Protein AF-A0A8T4MX41-F1 (afdb_monomer_lite)

pLDDT: mean 84.58, std 10.27, range [50.5, 96.88]

Radius of gyration: 15.21 Å; chains: 1; bounding box: 43×20×37 Å

Structure (mmCIF, N/CA/C/O backbone):
data_AF-A0A8T4MX41-F1
#
_entry.id   AF-A0A8T4MX41-F1
#
loop_
_atom_site.group_PDB
_atom_site.id
_atom_site.type_symbol
_atom_site.label_atom_id
_atom_site.label_alt_id
_atom_site.label_comp_id
_atom_site.label_asym_id
_atom_site.label_entity_id
_atom_site.label_seq_id
_atom_site.pdbx_PDB_ins_code
_atom_site.Cartn_x
_atom_site.Cartn_y
_atom_site.Cartn_z
_atom_site.occupancy
_atom_site.B_iso_or_equiv
_atom_site.auth_seq_id
_atom_site.auth_comp_id
_atom_site.auth_asym_id
_atom_site.auth_atom_id
_atom_site.pdbx_PDB_model_num
ATOM 1 N N . MET A 1 1 ? -18.554 -0.312 10.539 1.00 79.38 1 MET A N 1
ATOM 2 C CA . MET A 1 1 ? -17.464 -0.835 11.391 1.00 79.38 1 MET A CA 1
ATOM 3 C C . MET A 1 1 ? -17.084 0.212 12.423 1.00 79.38 1 MET A C 1
ATOM 5 O O . MET A 1 1 ? -17.139 1.394 12.098 1.00 79.38 1 MET A O 1
ATOM 9 N N . THR A 1 2 ? -16.702 -0.195 13.632 1.00 94.19 2 THR A N 1
ATOM 10 C CA . THR A 1 2 ? -16.069 0.699 14.615 1.00 94.19 2 THR A CA 1
ATOM 11 C C . THR A 1 2 ? -14.639 1.044 14.189 1.00 94.19 2 THR A C 1
ATOM 13 O O . THR A 1 2 ? -14.076 0.416 13.288 1.00 94.19 2 THR A O 1
ATOM 16 N N . ILE A 1 3 ? -14.034 2.039 14.841 1.00 92.50 3 ILE A N 1
ATOM 17 C CA . ILE A 1 3 ? -12.631 2.405 14.600 1.00 92.50 3 ILE A CA 1
ATOM 18 C C . ILE A 1 3 ? -11.702 1.234 14.945 1.00 92.50 3 ILE A C 1
ATOM 20 O O . ILE A 1 3 ? -10.788 0.950 14.171 1.00 92.50 3 ILE A O 1
ATOM 24 N N . GLU A 1 4 ? -11.951 0.505 16.042 1.00 95.88 4 GLU A N 1
ATOM 25 C CA . GLU A 1 4 ? -11.123 -0.658 16.386 1.00 95.88 4 GLU A CA 1
ATOM 26 C C . GLU A 1 4 ? -11.217 -1.761 15.330 1.00 95.88 4 GLU A C 1
ATOM 28 O O . GLU A 1 4 ? -10.207 -2.380 14.995 1.00 95.88 4 GLU A O 1
ATOM 33 N N . GLN A 1 5 ? -12.409 -1.979 14.765 1.00 95.62 5 GLN A N 1
ATOM 34 C CA . GLN A 1 5 ? -12.607 -2.951 13.689 1.00 95.62 5 GLN A CA 1
ATOM 35 C C . GLN A 1 5 ? -11.828 -2.553 12.429 1.00 95.62 5 GLN A C 1
ATOM 37 O O . GLN A 1 5 ? -11.094 -3.379 11.890 1.00 95.62 5 GLN A O 1
ATOM 42 N N . LYS A 1 6 ? -11.911 -1.281 12.006 1.00 95.50 6 LYS A N 1
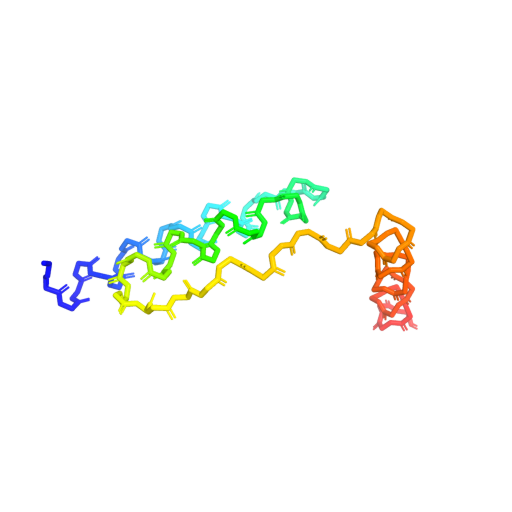ATOM 43 C CA . LYS A 1 6 ? -11.147 -0.764 10.852 1.00 95.50 6 LYS A CA 1
ATOM 44 C C . LYS A 1 6 ? -9.641 -0.920 11.063 1.00 95.50 6 LYS A C 1
ATOM 46 O O . LYS A 1 6 ? -8.931 -1.367 10.166 1.00 95.50 6 LYS A O 1
ATOM 51 N N . PHE A 1 7 ?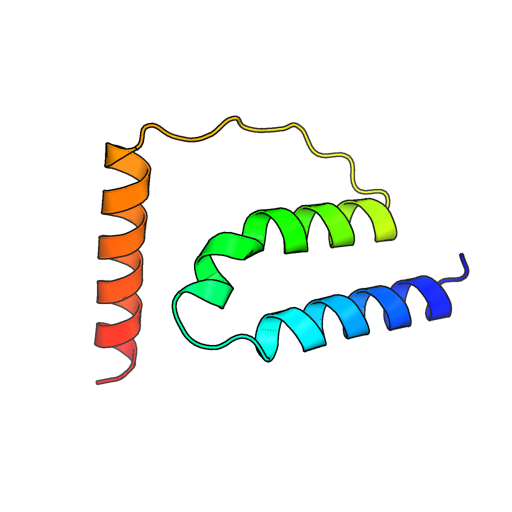 -9.156 -0.604 12.263 1.00 96.62 7 PHE A N 1
ATOM 52 C CA . PHE A 1 7 ? -7.746 -0.759 12.613 1.00 96.62 7 PHE A CA 1
ATOM 53 C C . PHE A 1 7 ? -7.284 -2.221 12.555 1.00 96.62 7 PHE A C 1
ATOM 55 O O . PHE A 1 7 ? -6.237 -2.514 11.975 1.00 96.62 7 PHE A O 1
ATOM 62 N N . TYR A 1 8 ? -8.050 -3.144 13.141 1.00 96.88 8 TYR A N 1
ATOM 63 C CA . TYR A 1 8 ? -7.693 -4.562 13.172 1.00 96.88 8 TYR A CA 1
ATOM 64 C C . TYR A 1 8 ? -7.638 -5.176 11.768 1.00 96.88 8 TYR A C 1
ATOM 66 O O . TYR A 1 8 ? -6.703 -5.914 11.441 1.00 96.88 8 TYR A O 1
ATOM 74 N N . GLU A 1 9 ? -8.606 -4.837 10.922 1.00 96.12 9 GLU A N 1
ATOM 75 C CA . GLU A 1 9 ? -8.678 -5.341 9.554 1.00 96.12 9 GLU A CA 1
ATOM 76 C C . GLU A 1 9 ? -7.539 -4.788 8.690 1.00 96.12 9 GLU A C 1
ATOM 78 O O . GLU A 1 9 ? -6.809 -5.557 8.060 1.00 96.12 9 GLU A O 1
ATOM 83 N N . ALA A 1 10 ? -7.283 -3.476 8.761 1.00 96.06 10 ALA A N 1
ATOM 84 C CA . ALA A 1 10 ? -6.154 -2.851 8.075 1.00 96.06 10 ALA A CA 1
ATOM 85 C C . ALA A 1 10 ? -4.813 -3.455 8.517 1.00 96.06 10 ALA A C 1
ATOM 87 O O . ALA A 1 10 ? -3.958 -3.759 7.683 1.00 96.06 10 ALA A O 1
ATOM 88 N N . LYS A 1 11 ? -4.635 -3.689 9.824 1.00 95.75 11 LYS A N 1
ATOM 89 C CA . LYS A 1 11 ? -3.434 -4.336 10.364 1.00 95.75 11 LYS A CA 1
ATOM 90 C C . LYS A 1 11 ? -3.261 -5.750 9.815 1.00 95.75 11 LYS A C 1
ATOM 92 O O . LYS A 1 11 ? -2.147 -6.108 9.447 1.00 95.75 11 LYS A O 1
ATOM 97 N N . THR A 1 12 ? -4.333 -6.535 9.752 1.00 95.06 12 THR A N 1
ATOM 98 C CA . THR A 1 12 ? -4.304 -7.903 9.211 1.00 95.06 12 THR A CA 1
ATOM 99 C C . THR A 1 12 ? -3.864 -7.903 7.749 1.00 95.06 12 THR A C 1
ATOM 101 O O . THR A 1 12 ? -2.915 -8.598 7.397 1.00 95.06 12 THR A O 1
ATOM 104 N N . ILE A 1 13 ? -4.459 -7.042 6.922 1.00 92.69 13 ILE A N 1
ATOM 105 C CA . ILE A 1 13 ? -4.111 -6.902 5.500 1.00 92.69 13 ILE A CA 1
ATOM 106 C C . ILE A 1 13 ? -2.646 -6.487 5.305 1.00 92.69 13 ILE A C 1
ATOM 108 O O . ILE A 1 13 ? -1.939 -7.052 4.467 1.00 92.69 13 ILE A O 1
ATOM 112 N N . ILE A 1 14 ? -2.164 -5.518 6.090 1.00 91.88 14 ILE A N 1
ATOM 113 C CA . ILE A 1 14 ? -0.759 -5.095 6.044 1.00 91.88 14 ILE A CA 1
ATOM 114 C C . ILE A 1 14 ? 0.148 -6.250 6.472 1.00 91.88 14 ILE A C 1
ATOM 116 O O . ILE A 1 14 ? 1.157 -6.497 5.815 1.00 91.88 14 ILE A O 1
ATOM 120 N N . GLN A 1 15 ? -0.214 -6.978 7.533 1.00 90.50 15 GLN A N 1
ATOM 121 C CA . GLN A 1 15 ? 0.564 -8.104 8.044 1.00 90.50 15 GLN A CA 1
ATOM 122 C C . GLN A 1 15 ? 0.687 -9.229 7.007 1.00 90.50 15 GLN A C 1
ATOM 124 O O . GLN A 1 15 ? 1.780 -9.757 6.808 1.00 90.50 15 GLN A O 1
ATOM 129 N N . GLU A 1 16 ? -0.398 -9.560 6.309 1.00 88.56 16 GLU A N 1
ATOM 130 C CA . GLU A 1 16 ? -0.383 -10.521 5.202 1.00 88.56 16 GLU A CA 1
ATOM 131 C C . GLU A 1 16 ? 0.557 -10.071 4.080 1.00 88.56 16 GLU A C 1
ATOM 133 O O . GLU A 1 16 ? 1.346 -10.870 3.573 1.00 88.56 16 GLU A O 1
ATOM 138 N N . TRP A 1 17 ? 0.515 -8.789 3.706 1.00 87.75 17 TRP A N 1
ATOM 139 C CA . TRP A 1 17 ? 1.352 -8.252 2.635 1.00 87.75 17 TRP A CA 1
ATOM 140 C C . TRP A 1 17 ? 2.840 -8.203 3.007 1.00 87.75 17 TRP A C 1
ATOM 142 O O . TRP A 1 17 ? 3.680 -8.630 2.211 1.00 87.75 17 TRP A O 1
ATOM 152 N N . VAL A 1 18 ? 3.199 -7.752 4.217 1.00 84.81 18 VAL A N 1
ATOM 153 C CA . VAL A 1 18 ? 4.609 -7.727 4.661 1.00 84.81 18 VAL A CA 1
ATOM 154 C C . VAL A 1 18 ? 5.179 -9.133 4.843 1.00 84.81 18 VAL A C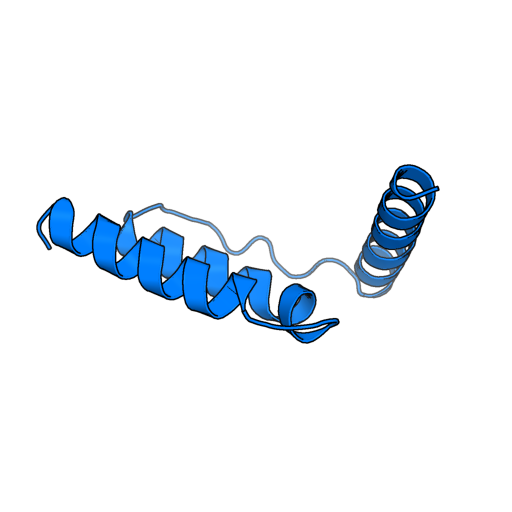 1
ATOM 156 O O . VAL A 1 18 ? 6.391 -9.313 4.756 1.00 84.81 18 VAL A O 1
ATOM 159 N N . SER A 1 19 ? 4.339 -10.145 5.051 1.00 84.75 19 SER A N 1
ATOM 160 C CA . SER A 1 19 ? 4.776 -11.540 5.104 1.00 84.75 19 SER A CA 1
ATOM 161 C C . SER A 1 19 ? 5.044 -12.149 3.720 1.00 84.75 19 SER A C 1
ATOM 163 O O . SER A 1 19 ? 5.696 -13.191 3.646 1.00 84.75 19 SER A O 1
ATOM 165 N N . LYS A 1 20 ? 4.623 -11.506 2.617 1.00 82.00 20 LYS A N 1
ATOM 166 C CA . LYS A 1 20 ? 4.980 -11.937 1.254 1.00 82.00 20 LYS A CA 1
ATOM 167 C C . LYS A 1 20 ? 6.468 -11.694 0.976 1.00 82.00 20 LYS A C 1
ATOM 169 O O . LYS A 1 20 ? 7.016 -10.644 1.332 1.00 82.00 20 LYS A O 1
ATOM 174 N N . GLN A 1 21 ? 7.110 -12.665 0.327 1.00 72.44 21 GLN A N 1
ATOM 175 C CA . GLN A 1 21 ? 8.528 -12.643 -0.051 1.00 72.44 21 GLN A CA 1
ATOM 176 C C . GLN A 1 21 ? 8.701 -12.271 -1.532 1.00 72.44 21 GLN A C 1
ATOM 178 O O . GLN A 1 21 ? 7.904 -12.674 -2.375 1.00 72.44 21 GLN A O 1
ATOM 183 N N . GLY A 1 22 ? 9.768 -11.536 -1.861 1.00 68.44 22 GLY A N 1
ATOM 184 C CA . GLY A 1 22 ? 10.175 -11.276 -3.249 1.00 68.44 22 GLY A CA 1
ATOM 185 C C . GLY A 1 22 ? 9.127 -10.555 -4.112 1.00 68.44 22 GLY A C 1
ATOM 186 O O . GLY A 1 22 ? 8.472 -9.613 -3.661 1.00 68.44 22 GLY A O 1
ATOM 187 N N . HIS A 1 23 ? 8.987 -10.992 -5.369 1.00 62.62 23 HIS A N 1
ATOM 188 C CA . HIS A 1 23 ? 8.119 -10.362 -6.375 1.00 62.62 23 HIS A CA 1
ATOM 189 C C . HIS A 1 23 ? 6.626 -10.384 -6.022 1.00 62.62 23 HIS A C 1
ATOM 191 O O . HIS A 1 23 ? 5.899 -9.487 -6.450 1.00 62.62 23 HIS A O 1
ATOM 197 N N . ASP A 1 24 ? 6.181 -11.308 -5.164 1.00 62.06 24 ASP A N 1
ATOM 198 C CA . ASP A 1 24 ? 4.802 -11.319 -4.666 1.00 62.06 24 ASP A CA 1
ATOM 199 C C . ASP A 1 24 ? 4.470 -10.037 -3.890 1.00 62.06 24 ASP A C 1
ATOM 201 O O . ASP A 1 24 ? 3.341 -9.560 -3.903 1.00 62.06 24 ASP A O 1
ATOM 205 N N . ARG A 1 25 ? 5.444 -9.398 -3.241 1.00 68.62 25 ARG A N 1
ATOM 206 C CA . ARG A 1 25 ? 5.194 -8.116 -2.575 1.00 68.62 25 ARG A CA 1
ATOM 207 C C . ARG A 1 25 ? 4.931 -6.988 -3.586 1.00 68.62 25 ARG A C 1
ATOM 209 O O . ARG A 1 25 ? 4.053 -6.153 -3.367 1.00 68.62 25 ARG A O 1
ATOM 216 N N . CYS A 1 26 ? 5.660 -6.992 -4.703 1.00 68.50 26 CYS A N 1
ATOM 217 C CA . CYS A 1 26 ? 5.616 -5.950 -5.732 1.00 68.50 26 CYS A CA 1
ATOM 218 C C . CYS A 1 26 ? 4.440 -6.091 -6.706 1.00 68.50 26 CYS A C 1
ATOM 220 O O . CYS A 1 26 ? 4.021 -5.100 -7.289 1.00 68.50 26 CYS A O 1
ATOM 222 N N . TRP A 1 27 ? 3.894 -7.290 -6.903 1.00 66.94 27 TRP A N 1
ATOM 223 C CA . TRP A 1 27 ? 2.763 -7.475 -7.820 1.00 66.94 27 TRP A CA 1
ATOM 224 C C . TRP A 1 27 ? 1.410 -7.170 -7.179 1.00 66.94 27 TRP A C 1
ATOM 226 O O . TRP A 1 27 ? 0.494 -6.741 -7.870 1.00 66.94 27 TRP A O 1
ATOM 236 N N . TYR A 1 28 ? 1.298 -7.318 -5.856 1.00 66.44 28 TYR A N 1
ATOM 237 C CA . TYR A 1 28 ? 0.027 -7.167 -5.140 1.00 66.44 28 TYR A CA 1
ATOM 238 C C . TYR A 1 28 ? -0.097 -5.857 -4.341 1.00 66.44 28 TYR A C 1
ATOM 240 O O . TYR A 1 28 ? -1.034 -5.717 -3.554 1.00 66.44 28 TYR A O 1
ATOM 248 N N . TYR A 1 29 ? 0.815 -4.885 -4.497 1.00 76.50 29 TYR A N 1
ATOM 249 C CA . TYR A 1 29 ? 0.653 -3.586 -3.822 1.00 76.50 29 TYR A CA 1
ATOM 250 C C . TYR A 1 29 ? -0.602 -2.815 -4.282 1.00 76.50 29 TYR A C 1
ATOM 252 O O . TYR A 1 29 ? -1.228 -2.199 -3.420 1.00 76.50 29 TYR A O 1
ATOM 260 N N . PRO A 1 30 ? -1.051 -2.855 -5.559 1.00 82.88 30 PRO A N 1
ATOM 261 C CA . PRO A 1 30 ? -2.284 -2.165 -5.941 1.00 82.88 30 PRO A CA 1
ATOM 262 C C . PRO A 1 30 ? -3.506 -2.737 -5.215 1.00 82.88 30 PRO A C 1
ATOM 264 O O . PRO A 1 30 ? -4.358 -1.986 -4.745 1.00 82.88 30 PRO A O 1
ATOM 267 N N . ASP A 1 31 ? -3.557 -4.060 -5.042 1.00 85.50 31 ASP A N 1
ATOM 268 C CA . ASP A 1 31 ? -4.627 -4.724 -4.295 1.00 85.50 31 ASP A CA 1
ATOM 269 C C . ASP A 1 31 ? -4.570 -4.408 -2.793 1.00 85.50 31 ASP A C 1
ATOM 271 O O . ASP A 1 31 ? -5.617 -4.257 -2.165 1.00 85.50 31 ASP A O 1
ATOM 275 N N . LEU A 1 32 ? -3.370 -4.259 -2.212 1.00 89.56 32 LEU A N 1
ATOM 276 C CA . LEU A 1 32 ? -3.202 -3.760 -0.842 1.00 89.56 32 LEU A CA 1
ATOM 277 C C . LEU A 1 32 ? -3.842 -2.372 -0.690 1.00 89.56 32 LEU A C 1
ATOM 279 O O . LEU A 1 32 ? -4.660 -2.170 0.207 1.00 89.56 32 LEU A O 1
ATOM 283 N N . PHE A 1 33 ? -3.495 -1.428 -1.569 1.00 88.56 3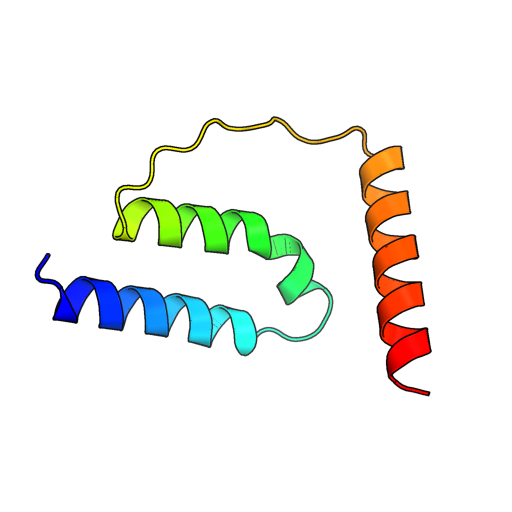3 PHE A N 1
ATOM 284 C CA . PHE A 1 33 ? -4.028 -0.065 -1.510 1.00 88.56 33 PHE A CA 1
ATOM 285 C C . PHE A 1 33 ? -5.539 -0.024 -1.732 1.00 88.56 33 PHE A C 1
ATOM 287 O O . PHE A 1 33 ? -6.220 0.706 -1.017 1.00 88.56 33 PHE A O 1
ATOM 294 N N . ARG A 1 34 ? -6.070 -0.845 -2.646 1.00 89.69 34 ARG A N 1
ATOM 295 C CA . ARG A 1 34 ? -7.517 -0.980 -2.864 1.00 89.69 34 ARG A CA 1
ATOM 296 C C . ARG A 1 34 ? -8.243 -1.393 -1.584 1.00 89.69 34 ARG A C 1
ATOM 298 O O . ARG A 1 34 ? -9.149 -0.689 -1.150 1.00 89.69 34 ARG A O 1
ATOM 305 N N . LYS A 1 35 ? -7.801 -2.479 -0.943 1.00 92.12 35 LYS A N 1
ATOM 306 C CA . LYS A 1 35 ? -8.412 -2.982 0.300 1.00 92.12 35 LYS A CA 1
ATOM 307 C C . LYS A 1 35 ? -8.343 -1.960 1.438 1.00 92.12 35 LYS A C 1
ATOM 309 O O . LYS A 1 35 ? -9.296 -1.799 2.192 1.00 92.12 35 LYS A O 1
ATOM 314 N N . LEU A 1 36 ? -7.222 -1.248 1.565 1.00 93.88 36 LEU A N 1
ATOM 315 C CA . LEU A 1 36 ? -7.083 -0.195 2.574 1.00 93.88 36 LEU A CA 1
ATOM 316 C C . LEU A 1 36 ? -7.998 1.000 2.276 1.00 93.88 36 LEU A C 1
ATOM 318 O O . LEU A 1 36 ? -8.631 1.519 3.193 1.00 93.88 36 LEU A O 1
ATOM 322 N N . ALA A 1 37 ? -8.101 1.420 1.013 1.00 93.56 37 ALA A N 1
ATOM 323 C CA . ALA A 1 37 ? -8.992 2.502 0.610 1.00 93.56 37 ALA A CA 1
ATOM 324 C C . ALA A 1 37 ? -10.461 2.168 0.909 1.00 93.56 37 ALA A C 1
ATOM 326 O O . ALA A 1 37 ? -11.184 3.025 1.406 1.00 93.56 37 ALA A O 1
ATOM 327 N N . GLU A 1 38 ? -10.877 0.917 0.701 1.00 93.19 38 GLU A N 1
ATOM 328 C CA . GLU A 1 38 ? -12.214 0.431 1.067 1.00 93.19 38 GLU A CA 1
ATOM 329 C C . GLU A 1 38 ? -12.467 0.522 2.583 1.00 93.19 38 GLU A C 1
ATOM 331 O O . GLU A 1 38 ? -13.484 1.075 3.000 1.00 93.19 38 GLU A O 1
ATOM 336 N N . ILE A 1 39 ? -11.525 0.073 3.422 1.00 96.25 39 ILE A N 1
ATOM 337 C CA . ILE A 1 39 ? -11.650 0.124 4.895 1.00 96.25 39 ILE A CA 1
ATOM 338 C C . ILE A 1 39 ? -11.775 1.559 5.411 1.00 96.25 39 ILE A C 1
ATOM 340 O O . ILE A 1 39 ? -12.568 1.857 6.315 1.00 96.25 39 ILE A O 1
ATOM 344 N N . PHE A 1 40 ? -10.960 2.453 4.858 1.00 94.75 40 PHE A N 1
ATOM 345 C CA . PHE A 1 40 ? -10.890 3.847 5.283 1.00 94.75 40 PHE A CA 1
ATOM 346 C C . PHE A 1 40 ? -11.828 4.768 4.500 1.00 94.75 40 PHE A C 1
ATOM 348 O O . PHE A 1 40 ? -11.807 5.971 4.740 1.00 94.75 40 PHE A O 1
ATOM 355 N N . GLU A 1 41 ? -12.668 4.213 3.619 1.00 93.62 41 GLU A N 1
ATOM 356 C CA . GLU A 1 41 ? -13.626 4.954 2.784 1.00 93.62 41 GLU A CA 1
ATOM 357 C C . GLU A 1 41 ? -12.953 6.069 1.957 1.00 93.62 41 GLU A C 1
ATOM 359 O O . GLU A 1 41 ? -13.535 7.118 1.671 1.00 93.62 41 GLU A O 1
ATOM 364 N N . VAL A 1 42 ? -11.702 5.834 1.554 1.00 93.88 42 VAL A N 1
ATOM 365 C CA . VAL A 1 42 ? -10.922 6.759 0.735 1.00 93.88 42 VAL A CA 1
ATOM 366 C C . VAL A 1 42 ? -11.377 6.630 -0.710 1.00 93.88 42 VAL A C 1
ATOM 368 O O . VAL A 1 42 ? -11.263 5.574 -1.329 1.00 93.88 42 VAL A O 1
ATOM 371 N N . GLN A 1 43 ? -11.864 7.735 -1.266 1.00 90.06 43 GLN A N 1
ATOM 372 C CA . GLN A 1 43 ? -12.159 7.821 -2.689 1.00 90.06 43 GLN A CA 1
ATOM 373 C C . GLN A 1 43 ? -10.847 7.830 -3.476 1.00 90.06 43 GLN A C 1
ATOM 375 O O . GLN A 1 43 ? -9.967 8.651 -3.214 1.00 90.06 43 GLN A O 1
ATOM 380 N N . TYR A 1 44 ? -10.725 6.940 -4.455 1.00 80.19 44 TYR A N 1
ATOM 381 C CA . TYR A 1 44 ? -9.605 6.924 -5.386 1.00 80.19 44 TYR A CA 1
ATOM 382 C C . TYR A 1 44 ? -10.130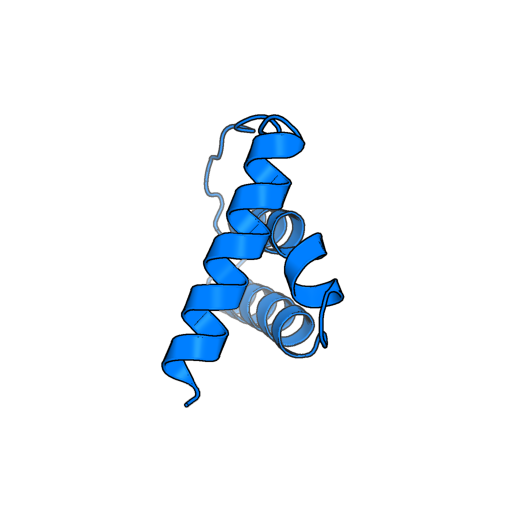 6.756 -6.810 1.00 80.19 44 TYR A C 1
ATOM 384 O O . TYR A 1 44 ? -11.084 6.023 -7.064 1.00 80.19 44 TYR A O 1
ATOM 392 N N . SER A 1 45 ? -9.509 7.466 -7.743 1.00 79.44 45 SER A N 1
ATOM 393 C CA . SER A 1 45 ? -9.690 7.234 -9.171 1.00 79.44 45 SER A CA 1
ATOM 394 C C . SER A 1 45 ? -8.719 6.149 -9.613 1.00 79.44 45 SER A C 1
ATOM 396 O O . SER 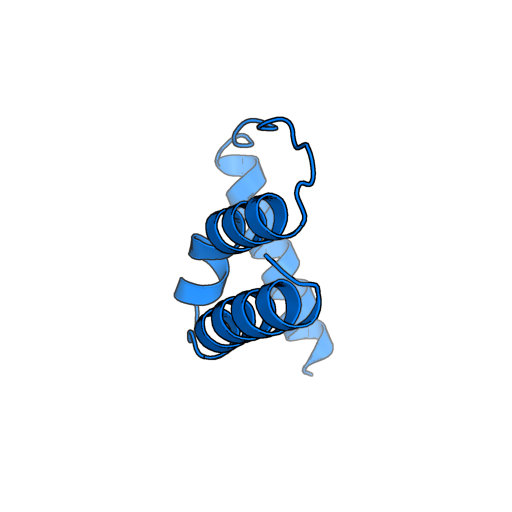A 1 45 ? -7.559 6.194 -9.205 1.00 79.44 45 SER A O 1
ATOM 398 N N . ASP A 1 46 ? -9.155 5.223 -10.466 1.00 72.94 46 ASP A N 1
ATOM 399 C CA . ASP A 1 46 ? -8.234 4.317 -11.155 1.00 72.94 46 ASP A CA 1
ATOM 400 C C . ASP A 1 46 ? -7.330 5.150 -12.084 1.00 72.94 46 ASP A C 1
ATOM 402 O O . ASP A 1 46 ? -7.837 5.740 -13.044 1.00 72.94 46 ASP A O 1
ATOM 406 N N . PRO A 1 47 ? -6.020 5.280 -11.797 1.00 69.06 47 PRO A N 1
ATOM 407 C CA . PRO A 1 47 ? -5.135 6.117 -12.601 1.00 69.06 47 PRO A CA 1
ATOM 408 C C . PRO A 1 47 ? -4.817 5.496 -13.971 1.00 69.06 47 PRO A C 1
ATOM 410 O O . PRO A 1 47 ? -4.137 6.131 -14.777 1.00 69.06 47 PRO A O 1
ATOM 413 N N . GLY A 1 48 ? -5.297 4.278 -14.250 1.00 74.44 48 GLY A N 1
ATOM 414 C CA . GLY A 1 48 ? -4.879 3.498 -15.404 1.00 74.44 48 GLY A CA 1
ATOM 415 C C . GLY A 1 48 ? -3.470 2.936 -15.218 1.00 74.44 48 GLY A C 1
ATOM 416 O O . GLY A 1 48 ? -2.667 3.417 -14.415 1.00 74.44 48 GLY A O 1
ATOM 417 N N . LEU A 1 49 ? -3.162 1.870 -15.955 1.00 79.62 49 LEU A N 1
ATOM 418 C CA . LEU A 1 49 ? -1.819 1.300 -15.936 1.00 79.62 49 LEU A CA 1
ATOM 419 C C . LEU A 1 49 ? -0.881 2.167 -16.786 1.00 79.62 49 LEU A C 1
ATOM 421 O O . LEU A 1 49 ? -1.252 2.528 -17.909 1.00 79.62 49 LEU A O 1
ATOM 425 N N . PRO A 1 50 ? 0.336 2.476 -16.301 1.00 82.25 50 PRO A N 1
ATOM 426 C CA . PRO A 1 50 ? 1.330 3.125 -17.138 1.00 82.25 50 PRO A CA 1
ATOM 427 C C . PRO A 1 50 ? 1.700 2.211 -18.319 1.00 82.25 50 PRO A C 1
ATOM 429 O O . PRO A 1 50 ? 1.526 0.986 -18.247 1.00 82.25 50 PRO A O 1
ATOM 432 N N . PRO A 1 51 ? 2.260 2.770 -19.403 1.00 91.12 51 PRO A N 1
ATOM 433 C CA . PRO A 1 51 ? 2.875 1.978 -20.456 1.00 91.12 51 PRO A CA 1
ATOM 434 C C . PRO A 1 51 ? 3.862 0.950 -19.885 1.00 91.12 51 PRO A C 1
ATOM 436 O O . PRO A 1 51 ? 4.631 1.239 -18.966 1.00 91.12 51 PRO A O 1
ATOM 439 N N . ARG A 1 52 ? 3.874 -0.264 -20.449 1.00 87.75 52 ARG A N 1
ATOM 440 C CA . ARG A 1 52 ? 4.696 -1.376 -19.937 1.00 87.75 52 ARG A CA 1
ATOM 441 C C . ARG A 1 52 ? 6.183 -1.021 -19.820 1.00 87.75 52 ARG A C 1
ATOM 443 O O . ARG A 1 52 ? 6.824 -1.382 -18.841 1.00 87.75 52 ARG A O 1
ATOM 450 N N . ASN A 1 53 ? 6.716 -0.290 -20.793 1.00 91.56 53 ASN A N 1
ATOM 451 C CA . ASN A 1 53 ? 8.108 0.158 -20.797 1.00 91.56 53 ASN A CA 1
ATOM 452 C C . ASN A 1 53 ? 8.420 1.146 -19.659 1.00 91.56 53 ASN A C 1
ATOM 454 O O . ASN A 1 53 ? 9.533 1.148 -19.142 1.00 91.56 53 ASN A O 1
ATOM 458 N N . GLU A 1 54 ? 7.469 2.002 -19.280 1.00 89.44 54 GLU A N 1
ATOM 459 C CA . GLU A 1 54 ? 7.625 2.911 -18.140 1.00 89.44 54 GLU A CA 1
ATOM 460 C C . GLU A 1 54 ? 7.571 2.145 -16.821 1.00 89.44 54 GLU A C 1
ATOM 462 O O . GLU A 1 54 ? 8.390 2.392 -15.936 1.00 89.44 54 GLU A O 1
ATOM 467 N N . PHE A 1 55 ? 6.669 1.166 -16.721 1.00 86.25 55 PHE A N 1
ATOM 468 C CA . PHE A 1 55 ? 6.583 0.276 -15.567 1.00 86.25 55 PHE A CA 1
ATOM 469 C C . PHE A 1 55 ? 7.894 -0.492 -15.338 1.00 86.25 55 PHE A C 1
ATOM 471 O O . PHE A 1 55 ? 8.452 -0.444 -14.244 1.00 86.25 55 PHE A O 1
ATOM 478 N N . GLU A 1 56 ? 8.428 -1.139 -16.379 1.00 87.94 56 GLU A N 1
ATOM 479 C CA . GLU A 1 56 ? 9.676 -1.913 -16.308 1.00 87.94 56 GLU A CA 1
ATOM 480 C C . GLU A 1 56 ? 10.872 -1.038 -15.891 1.00 87.94 56 GLU A C 1
ATOM 482 O O . GLU A 1 56 ? 11.615 -1.410 -14.981 1.00 87.94 56 GLU A O 1
ATOM 487 N N . LYS A 1 57 ? 11.004 0.169 -16.462 1.00 89.94 57 LYS A N 1
ATOM 488 C CA . LYS A 1 57 ? 12.039 1.145 -16.065 1.00 89.94 57 LYS A CA 1
ATOM 489 C C . LYS A 1 57 ? 11.891 1.608 -14.618 1.00 89.94 57 LYS A C 1
ATOM 491 O O . LYS A 1 57 ? 12.887 1.817 -13.927 1.00 89.94 57 LYS A O 1
ATOM 496 N N . GLY A 1 58 ? 10.654 1.794 -14.158 1.00 86.25 58 GLY A N 1
ATOM 497 C CA . GLY A 1 58 ? 10.364 2.128 -12.766 1.00 86.25 58 GLY A CA 1
ATOM 498 C C . GLY A 1 58 ? 10.834 1.031 -11.811 1.00 86.25 58 GLY A C 1
ATOM 499 O O . GLY A 1 58 ? 11.479 1.331 -10.805 1.00 86.25 58 GLY A O 1
ATOM 500 N N . CYS A 1 59 ? 10.573 -0.235 -12.149 1.00 83.94 59 CYS A N 1
ATOM 501 C CA . CYS A 1 59 ? 11.045 -1.383 -11.376 1.00 83.94 59 CYS A CA 1
ATOM 502 C C . CYS A 1 59 ? 12.577 -1.471 -11.336 1.00 83.94 59 CYS A C 1
ATOM 504 O O . CYS A 1 59 ? 13.134 -1.656 -10.255 1.00 83.94 59 CYS A O 1
ATOM 506 N N . GLU A 1 60 ? 13.249 -1.302 -12.478 1.00 88.19 60 GLU A N 1
ATOM 507 C CA . GLU A 1 60 ? 14.717 -1.317 -12.574 1.00 88.19 60 GLU A CA 1
ATOM 508 C C . GLU A 1 60 ? 15.344 -0.222 -11.702 1.00 88.19 60 GLU A C 1
ATOM 510 O O . GLU A 1 60 ? 16.183 -0.505 -10.844 1.00 88.19 60 GLU A O 1
ATOM 515 N N . LYS A 1 61 ? 14.857 1.018 -11.832 1.00 88.12 61 LYS A N 1
ATOM 516 C CA . LYS A 1 61 ? 15.330 2.150 -11.028 1.00 88.12 61 LYS A CA 1
ATOM 517 C C . LYS A 1 61 ? 15.138 1.913 -9.529 1.00 88.12 61 LYS A C 1
ATOM 519 O O . LYS A 1 61 ? 16.061 2.148 -8.752 1.00 88.12 61 LYS A O 1
ATOM 524 N N . TYR A 1 62 ? 13.957 1.449 -9.115 1.00 84.81 62 TYR A N 1
ATOM 525 C CA . TYR A 1 62 ? 13.678 1.169 -7.704 1.00 84.81 62 TYR A CA 1
ATOM 526 C C . TYR A 1 62 ? 14.603 0.079 -7.150 1.00 84.81 62 TYR A C 1
ATOM 528 O O . TYR A 1 62 ? 15.140 0.219 -6.051 1.00 84.81 62 TYR A O 1
ATOM 536 N N . GLN A 1 63 ? 14.836 -0.983 -7.925 1.00 83.75 63 GLN A N 1
ATOM 537 C CA . GLN A 1 63 ? 15.768 -2.039 -7.551 1.00 83.75 63 GLN A CA 1
ATOM 538 C C . GLN A 1 63 ? 17.181 -1.481 -7.353 1.00 83.75 63 GLN A C 1
ATOM 540 O O . GLN A 1 63 ? 17.786 -1.721 -6.309 1.00 83.75 63 GLN A O 1
ATOM 545 N N . GLU A 1 64 ? 17.701 -0.704 -8.303 1.00 88.62 64 GLU A N 1
ATOM 546 C CA . GLU A 1 64 ? 19.024 -0.089 -8.168 1.00 88.62 64 GLU A CA 1
ATOM 547 C C . GLU A 1 64 ? 19.153 0.777 -6.912 1.00 88.62 64 GLU A C 1
ATOM 549 O O . GLU A 1 64 ? 20.164 0.696 -6.215 1.00 88.62 64 GLU A O 1
ATOM 554 N N . GLU A 1 65 ? 18.154 1.613 -6.622 1.00 88.00 65 GLU A N 1
ATOM 555 C CA . GLU A 1 65 ? 18.147 2.474 -5.437 1.00 88.00 65 GLU A CA 1
ATOM 556 C C . GLU A 1 65 ? 18.166 1.657 -4.141 1.00 88.00 65 GLU A C 1
ATOM 558 O O . GLU A 1 65 ? 18.909 1.986 -3.216 1.00 88.00 65 GLU A O 1
ATOM 563 N N . GLU A 1 66 ? 17.393 0.574 -4.066 1.00 82.12 66 GLU A N 1
ATOM 564 C CA . GLU A 1 66 ? 17.351 -0.289 -2.884 1.00 82.12 66 GLU A CA 1
ATOM 565 C C . GLU A 1 66 ? 18.642 -1.091 -2.690 1.00 82.12 66 GLU A C 1
ATOM 567 O O . GLU A 1 66 ? 19.113 -1.217 -1.558 1.00 82.12 66 GLU A O 1
ATOM 572 N N . TYR A 1 67 ? 19.259 -1.593 -3.764 1.00 78.75 67 TYR A N 1
ATOM 573 C CA . TYR A 1 67 ? 20.556 -2.273 -3.670 1.00 78.75 67 TYR A CA 1
ATOM 574 C C . TYR A 1 67 ? 21.690 -1.301 -3.321 1.00 78.75 67 TYR A C 1
ATOM 576 O O . TYR A 1 67 ? 22.536 -1.643 -2.498 1.00 78.75 67 TYR A O 1
ATOM 584 N N . LYS A 1 68 ? 21.680 -0.074 -3.861 1.00 80.69 68 LYS A N 1
ATOM 585 C CA . LYS A 1 68 ? 22.660 0.973 -3.513 1.00 80.69 68 LYS A CA 1
ATOM 586 C C . LYS A 1 68 ? 22.569 1.420 -2.053 1.00 80.69 68 LYS A C 1
ATOM 588 O O . LYS A 1 68 ? 23.574 1.834 -1.503 1.00 80.69 68 LYS A O 1
ATOM 593 N N . LYS A 1 69 ? 21.393 1.358 -1.420 1.00 71.56 69 LYS A N 1
ATOM 594 C CA . LYS A 1 69 ? 21.217 1.706 0.007 1.00 71.56 69 LYS A CA 1
ATOM 595 C C . LYS A 1 69 ? 21.647 0.599 0.974 1.00 71.56 69 LYS A C 1
ATOM 597 O O . LYS A 1 69 ? 21.773 0.859 2.168 1.00 71.56 69 LYS A O 1
ATOM 602 N N . ARG A 1 70 ? 21.775 -0.643 0.499 1.00 65.50 70 ARG A N 1
ATOM 603 C CA . ARG A 1 70 ? 22.077 -1.827 1.325 1.00 65.50 70 ARG A CA 1
ATOM 604 C C . ARG A 1 70 ? 23.564 -2.203 1.335 1.00 65.50 70 ARG A C 1
ATOM 606 O O . ARG A 1 70 ? 23.923 -3.164 2.015 1.00 65.50 70 ARG A O 1
ATOM 613 N N . HIS A 1 71 ? 24.394 -1.455 0.613 1.00 50.50 71 HIS A N 1
ATOM 614 C CA . HIS A 1 71 ? 25.847 -1.595 0.502 1.00 50.50 71 HIS A CA 1
ATOM 615 C C . HIS A 1 71 ? 26.521 -0.242 0.736 1.00 50.50 71 HIS A C 1
ATOM 617 O O . HIS A 1 71 ? 27.717 -0.262 1.098 1.00 50.50 71 HIS A O 1
#

Secondary structure (DSSP, 8-state):
--HHHHHHHHHHHHHHHHT--THHHHHSHHHHHHHHHHHTT-------PPPHHHHHHHHHHHHHHHHHH--

Sequence (71 aa):
MTIEQKFYEAKTIIQEWVSKQGHDRCWYYPDLFRKLAEIFEVQYSDPGLPPRNEFEKGCEKYQEEEYKKRH

Foldseek 3Di:
DDPVVLVVQLVVLVVVLVPDDDCSNVVCVVVNVVVNCVSVVPDDDPPDDDPPVVVVVVVVVVVVVVVVVVD